Protein AF-A0A369LTB9-F1 (afdb_monomer)

Sequence (165 aa):
MDGITIMALVTAALALVALALIALMFWRGSWLFLVAGRAAEDEAEDAAEGRRLLARRMAVVLLIGCALVATLILFEGFKLAGNASLAWAATMANNVAFVALLVGMVWFFVVQRPDRSKDDAAKEESRMAARARSARLDHLPMATLVFTIAFIAVIALVGVLFAGL

Radius of gyration: 20.01 Å; Cα contacts (8 Å, |Δi|>4): 103; chains: 1; bounding box: 51×27×53 Å

Solvent-accessible surface area (backbone atoms only — not comparable to full-atom values)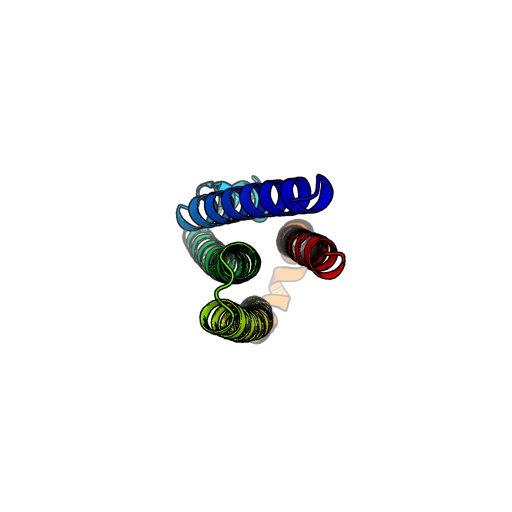: 8869 Å² total; per-residue (Å²): 136,53,75,66,59,53,49,42,52,51,52,44,51,52,49,36,53,52,38,50,51,52,21,51,37,25,59,70,48,77,48,47,52,78,44,62,42,79,85,57,82,85,57,61,73,70,59,54,53,57,49,50,53,50,30,43,53,50,19,52,46,34,50,37,49,31,50,28,51,49,24,52,54,48,21,52,52,24,52,77,68,69,36,65,70,58,20,51,51,23,51,53,51,26,53,52,30,49,54,51,39,54,52,42,50,53,50,54,56,59,76,63,56,75,71,66,79,66,52,66,80,49,50,82,87,29,64,73,60,45,55,58,46,46,71,65,50,56,53,38,60,47,43,49,49,52,49,50,52,53,52,51,51,52,54,51,50,50,49,52,52,58,73,75,106

Mean predicted aligned error: 11.09 Å

Nearest PDB structures (foldseek):
  7uwb-assembly1_c  TM=3.432E-01  e=3.890E+00  Citrus x limon

Structure (mmCIF, N/CA/C/O backbone):
data_AF-A0A369LTB9-F1
#
_entry.id   AF-A0A369LTB9-F1
#
loop_
_atom_site.group_PDB
_atom_site.id
_atom_site.type_symbol
_atom_site.label_atom_id
_atom_site.label_alt_id
_atom_site.label_comp_id
_atom_site.label_asym_id
_atom_site.label_entity_id
_atom_site.label_seq_id
_atom_site.pdbx_PDB_ins_code
_atom_site.Cartn_x
_atom_site.Cartn_y
_atom_site.Cartn_z
_atom_site.occupancy
_atom_site.B_iso_or_equiv
_atom_site.auth_seq_id
_atom_site.auth_comp_id
_atom_site.auth_asym_id
_atom_site.auth_atom_id
_atom_site.pdbx_PDB_model_num
ATOM 1 N N . MET A 1 1 ? 11.396 6.910 -23.108 1.00 65.12 1 MET A N 1
ATOM 2 C CA . MET A 1 1 ? 10.446 6.917 -21.981 1.00 65.12 1 MET A CA 1
ATOM 3 C C . MET A 1 1 ? 9.324 7.827 -22.379 1.00 65.12 1 MET A C 1
ATOM 5 O O . MET A 1 1 ? 9.564 9.005 -22.626 1.00 65.12 1 MET A O 1
ATOM 9 N N . ASP A 1 2 ? 8.139 7.260 -22.488 1.00 80.88 2 ASP A N 1
ATOM 10 C CA . ASP A 1 2 ? 7.011 7.940 -23.095 1.00 80.88 2 ASP A CA 1
ATOM 11 C C . ASP A 1 2 ? 6.280 8.703 -21.985 1.00 80.88 2 ASP A C 1
ATOM 13 O O . ASP A 1 2 ? 6.360 8.332 -20.808 1.00 80.88 2 ASP A O 1
ATOM 17 N N . GLY A 1 3 ? 5.588 9.796 -22.317 1.00 79.88 3 GLY A N 1
ATOM 18 C CA . GLY A 1 3 ? 4.957 10.659 -21.304 1.00 79.88 3 GLY A CA 1
ATOM 19 C C . GLY A 1 3 ? 4.006 9.906 -20.361 1.00 79.88 3 GLY A C 1
ATOM 20 O O . GLY A 1 3 ? 3.894 10.251 -19.188 1.00 79.88 3 GLY A O 1
ATOM 21 N N . ILE A 1 4 ? 3.393 8.824 -20.847 1.00 82.81 4 ILE A N 1
ATOM 22 C CA . ILE A 1 4 ? 2.494 7.948 -20.086 1.00 82.81 4 ILE A CA 1
ATOM 23 C C . ILE A 1 4 ? 3.257 7.187 -18.989 1.00 82.81 4 ILE A C 1
ATOM 25 O O . ILE A 1 4 ? 2.806 7.155 -17.846 1.00 82.81 4 ILE A O 1
ATOM 29 N N . THR A 1 5 ? 4.444 6.648 -19.289 1.00 80.94 5 THR A N 1
ATOM 30 C CA . THR A 1 5 ? 5.290 5.932 -18.317 1.00 80.94 5 THR A CA 1
ATOM 31 C C . THR A 1 5 ? 5.744 6.856 -17.190 1.00 80.94 5 THR A C 1
ATOM 33 O O . THR A 1 5 ? 5.728 6.476 -16.020 1.00 80.94 5 THR A O 1
ATOM 36 N N . ILE A 1 6 ? 6.116 8.095 -17.531 1.00 83.81 6 ILE A N 1
ATOM 37 C CA . ILE A 1 6 ? 6.519 9.109 -16.546 1.00 83.81 6 ILE A CA 1
ATOM 38 C C . ILE A 1 6 ? 5.340 9.446 -15.631 1.00 83.81 6 ILE A C 1
ATOM 40 O O . ILE A 1 6 ? 5.496 9.444 -14.412 1.00 83.81 6 ILE A O 1
ATOM 44 N N . MET A 1 7 ? 4.159 9.689 -16.204 1.00 84.44 7 MET A N 1
ATOM 45 C CA . MET A 1 7 ? 2.957 9.990 -15.426 1.00 84.44 7 MET A CA 1
ATOM 46 C C . MET A 1 7 ? 2.588 8.839 -14.489 1.00 84.44 7 MET A C 1
ATOM 48 O O . MET A 1 7 ? 2.354 9.084 -13.310 1.00 84.44 7 MET A O 1
ATOM 52 N N . ALA A 1 8 ? 2.616 7.590 -14.960 1.00 83.94 8 ALA A N 1
ATOM 53 C CA . ALA A 1 8 ? 2.335 6.425 -14.123 1.00 83.94 8 ALA A CA 1
ATOM 54 C C . ALA A 1 8 ? 3.330 6.280 -12.959 1.00 83.94 8 ALA A C 1
ATOM 56 O O . ALA A 1 8 ? 2.911 6.053 -11.823 1.00 83.94 8 ALA A O 1
ATOM 57 N N . LEU A 1 9 ? 4.632 6.470 -13.213 1.00 85.38 9 LEU A N 1
ATOM 58 C CA . LEU A 1 9 ? 5.667 6.437 -12.174 1.00 85.38 9 LEU A CA 1
ATOM 59 C C . LEU A 1 9 ? 5.481 7.555 -11.145 1.00 85.38 9 LEU A C 1
ATOM 61 O O . LEU A 1 9 ? 5.559 7.296 -9.945 1.00 85.38 9 LEU A O 1
ATOM 65 N N . VAL A 1 10 ? 5.194 8.781 -11.592 1.00 87.19 10 VAL A N 1
ATOM 66 C CA . VAL A 1 10 ? 4.928 9.919 -10.701 1.00 87.19 10 VAL A CA 1
ATOM 67 C C . VAL A 1 10 ? 3.672 9.665 -9.868 1.00 87.19 10 VAL A C 1
ATOM 69 O O . VAL A 1 10 ? 3.704 9.837 -8.651 1.00 87.19 10 VAL A O 1
ATOM 72 N N . THR A 1 11 ? 2.580 9.205 -10.483 1.00 86.75 11 THR A N 1
ATOM 73 C CA . THR A 1 11 ? 1.337 8.880 -9.773 1.00 86.75 11 THR A CA 1
ATOM 74 C C . THR A 1 11 ? 1.546 7.762 -8.753 1.00 86.75 11 THR A C 1
ATOM 76 O O . THR A 1 11 ? 1.096 7.899 -7.616 1.00 86.75 11 THR A O 1
ATOM 79 N N . ALA A 1 12 ? 2.267 6.693 -9.102 1.00 86.56 12 ALA A N 1
ATOM 80 C CA . ALA A 1 12 ? 2.574 5.614 -8.166 1.00 86.56 12 ALA A CA 1
ATOM 81 C C . ALA A 1 12 ? 3.498 6.068 -7.031 1.00 86.56 12 ALA A C 1
ATOM 83 O O . ALA A 1 12 ? 3.265 5.700 -5.881 1.00 86.56 12 ALA A O 1
ATOM 84 N N . ALA A 1 13 ? 4.500 6.905 -7.312 1.00 87.25 13 ALA A N 1
ATOM 85 C CA . ALA A 1 13 ? 5.369 7.469 -6.282 1.00 87.25 13 ALA A CA 1
ATOM 86 C C . ALA A 1 13 ? 4.585 8.364 -5.309 1.00 87.25 13 ALA A C 1
ATOM 88 O O . ALA A 1 13 ? 4.743 8.243 -4.094 1.00 87.25 13 ALA A O 1
ATOM 89 N N . LEU A 1 14 ? 3.690 9.215 -5.820 1.00 88.31 14 LEU A N 1
ATOM 90 C CA . LEU A 1 14 ? 2.806 10.034 -4.987 1.00 88.31 14 LEU A CA 1
ATOM 91 C C . LEU A 1 14 ? 1.852 9.171 -4.155 1.00 88.31 14 LEU A C 1
ATOM 93 O O . LEU A 1 14 ? 1.685 9.428 -2.962 1.00 88.31 14 LEU A O 1
ATOM 97 N N . ALA A 1 15 ? 1.271 8.125 -4.748 1.00 87.81 15 ALA A N 1
ATOM 98 C CA . ALA A 1 15 ? 0.420 7.178 -4.035 1.00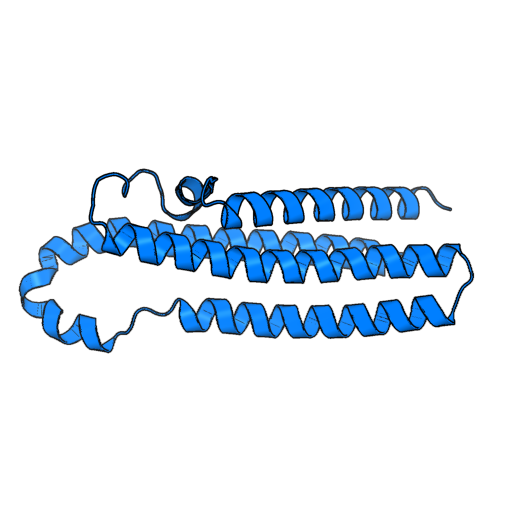 87.81 15 ALA A CA 1
ATOM 99 C C . ALA A 1 15 ? 1.194 6.452 -2.924 1.00 87.81 15 ALA A C 1
ATOM 101 O O . ALA A 1 15 ? 0.703 6.361 -1.802 1.00 87.81 15 ALA A O 1
ATOM 102 N N . LEU A 1 16 ? 2.423 6.004 -3.195 1.00 89.44 16 LEU A N 1
ATOM 103 C CA . LEU A 1 16 ? 3.296 5.370 -2.208 1.00 89.44 16 LEU A CA 1
ATOM 104 C C . LEU A 1 16 ? 3.569 6.302 -1.022 1.00 89.44 16 LEU A C 1
ATOM 106 O O . LEU A 1 16 ? 3.415 5.893 0.129 1.00 89.44 16 LEU A O 1
ATOM 110 N N . VAL A 1 17 ? 3.945 7.556 -1.293 1.00 88.31 17 VAL A N 1
ATOM 111 C CA . VAL A 1 17 ? 4.203 8.556 -0.247 1.00 88.31 17 VAL A CA 1
ATOM 112 C C . VAL A 1 17 ? 2.937 8.821 0.564 1.00 88.31 17 VAL A C 1
ATOM 114 O O . VAL A 1 17 ? 2.989 8.804 1.792 1.00 88.31 17 VAL A O 1
ATOM 117 N N . ALA A 1 18 ? 1.791 9.004 -0.095 1.00 85.50 18 ALA A N 1
ATOM 118 C CA . ALA A 1 18 ? 0.517 9.221 0.583 1.00 85.50 18 ALA A CA 1
ATOM 119 C C . ALA A 1 18 ? 0.149 8.038 1.493 1.00 85.50 18 ALA A C 1
ATOM 121 O O . ALA A 1 18 ? -0.152 8.242 2.669 1.00 85.50 18 ALA A O 1
ATOM 122 N N . LEU A 1 19 ? 0.235 6.802 0.993 1.00 85.81 19 LEU A N 1
ATOM 123 C CA . LEU A 1 19 ? -0.052 5.597 1.774 1.00 85.81 19 LEU A CA 1
ATOM 124 C C . LEU A 1 19 ? 0.912 5.442 2.958 1.00 85.81 19 LEU A C 1
ATOM 126 O O . LEU A 1 19 ? 0.469 5.126 4.062 1.00 85.81 19 LEU A O 1
ATOM 130 N N . ALA A 1 20 ? 2.204 5.720 2.767 1.00 84.19 20 ALA A N 1
ATOM 131 C CA . ALA A 1 20 ? 3.203 5.649 3.831 1.00 84.19 20 ALA A CA 1
ATOM 132 C C . ALA A 1 20 ? 2.952 6.696 4.927 1.00 84.19 20 ALA A C 1
ATOM 134 O O . ALA A 1 20 ? 3.028 6.377 6.117 1.00 84.19 20 ALA A O 1
ATOM 135 N N . LEU A 1 21 ? 2.602 7.928 4.545 1.00 84.69 21 LEU A N 1
ATOM 136 C CA . LEU A 1 21 ? 2.233 8.981 5.490 1.00 84.69 21 LEU A CA 1
ATOM 137 C C . LEU A 1 21 ? 0.970 8.602 6.266 1.00 84.69 21 LEU A C 1
ATOM 139 O O . LEU A 1 21 ? 0.967 8.678 7.493 1.00 84.69 21 LEU A O 1
ATOM 143 N N . ILE A 1 22 ? -0.066 8.122 5.577 1.00 82.75 22 ILE A N 1
ATOM 144 C CA . ILE A 1 22 ? -1.312 7.670 6.205 1.00 82.75 22 ILE A CA 1
ATOM 145 C C . ILE A 1 22 ? -1.032 6.516 7.181 1.00 82.75 22 ILE A C 1
ATOM 147 O O . ILE A 1 22 ? -1.485 6.562 8.326 1.00 82.75 22 ILE A O 1
ATOM 151 N N . ALA A 1 23 ? -0.227 5.524 6.787 1.00 82.12 23 ALA A N 1
ATOM 152 C CA . ALA A 1 23 ? 0.183 4.421 7.657 1.00 82.12 23 ALA A CA 1
ATOM 153 C C . ALA A 1 23 ? 0.884 4.922 8.927 1.00 82.12 23 ALA A C 1
ATOM 155 O O . ALA A 1 23 ? 0.581 4.463 10.028 1.00 82.12 23 ALA A O 1
ATOM 156 N N . LEU A 1 24 ? 1.789 5.893 8.788 1.00 79.50 24 LEU A N 1
ATOM 157 C CA . LEU A 1 24 ? 2.547 6.462 9.900 1.00 79.50 24 LEU A CA 1
ATOM 158 C C . LEU A 1 24 ? 1.658 7.295 10.834 1.00 79.50 24 LEU A C 1
ATOM 160 O O . LEU A 1 24 ? 1.813 7.224 12.055 1.00 79.50 24 LEU A O 1
ATOM 164 N N . MET A 1 25 ? 0.693 8.037 10.288 1.00 78.81 25 MET A N 1
ATOM 165 C CA . MET A 1 25 ? -0.292 8.783 11.079 1.00 78.81 25 MET A CA 1
ATOM 166 C C . MET A 1 25 ? -1.241 7.851 11.840 1.00 78.81 25 MET A C 1
ATOM 168 O O . MET A 1 25 ? -1.529 8.100 13.015 1.00 78.81 25 MET A O 1
ATOM 172 N N . PHE A 1 26 ? -1.665 6.742 11.225 1.00 75.00 26 PHE A N 1
ATOM 173 C CA . PHE A 1 26 ? -2.419 5.694 11.918 1.00 75.00 26 PHE A CA 1
ATOM 174 C C . PHE A 1 26 ? -1.581 5.003 12.993 1.00 75.00 26 PHE A C 1
ATOM 176 O O . PHE A 1 26 ? -2.058 4.824 14.112 1.00 75.00 26 PHE A O 1
ATOM 183 N N . TRP A 1 27 ? -0.317 4.688 12.710 1.00 73.62 27 TRP A N 1
ATOM 184 C CA . TRP A 1 27 ? 0.589 4.078 13.684 1.00 73.62 27 TRP A CA 1
ATOM 185 C C . TRP A 1 27 ? 0.830 4.976 14.903 1.00 73.62 27 TRP A C 1
ATOM 187 O O . TRP A 1 27 ? 0.860 4.497 16.035 1.00 73.62 27 TRP A O 1
ATOM 197 N N . ARG A 1 28 ? 0.964 6.291 14.686 1.00 71.56 28 ARG A N 1
ATOM 198 C CA . ARG A 1 28 ? 1.087 7.296 15.755 1.00 71.56 28 ARG A CA 1
ATOM 199 C C . ARG A 1 28 ? -0.232 7.591 16.474 1.00 71.56 28 ARG A C 1
ATOM 201 O O . ARG A 1 28 ? -0.227 8.317 17.462 1.00 71.56 28 ARG A O 1
ATOM 208 N N . GLY A 1 29 ? -1.355 7.064 15.986 1.00 62.38 29 GLY A N 1
ATOM 209 C CA . GLY A 1 29 ? -2.680 7.288 16.556 1.00 62.38 29 GLY A CA 1
ATOM 210 C C . GLY A 1 29 ? -3.238 8.700 16.346 1.00 62.38 29 GLY A C 1
ATOM 211 O O . GLY A 1 29 ? -4.305 8.999 16.874 1.00 62.38 29 GLY A O 1
ATOM 212 N N . SER A 1 30 ? -2.577 9.570 15.569 1.00 61.47 30 SER A N 1
ATOM 213 C CA . SER A 1 30 ? -2.994 10.975 15.428 1.00 61.47 30 SER A CA 1
ATOM 214 C C . SER A 1 30 ? -4.245 11.147 14.562 1.00 61.47 30 SER A C 1
ATOM 216 O O . SER A 1 30 ? -4.920 12.166 14.654 1.00 61.47 30 SER A O 1
ATOM 218 N N . TRP A 1 31 ? -4.562 10.163 13.715 1.00 61.12 31 TRP A N 1
ATOM 219 C CA . TRP A 1 31 ? -5.735 10.162 12.827 1.00 61.12 31 TRP A CA 1
ATOM 220 C C . TRP A 1 31 ? -6.845 9.210 13.282 1.00 61.12 31 TRP A C 1
ATOM 222 O O . TRP A 1 31 ? -7.817 8.988 12.563 1.00 61.12 31 TRP A O 1
ATOM 232 N N . LEU A 1 32 ? -6.758 8.701 14.515 1.00 55.34 32 LEU A N 1
ATOM 233 C CA . LEU A 1 32 ? -7.823 7.898 15.121 1.00 55.34 32 LEU A CA 1
ATOM 234 C C . LEU A 1 32 ? -9.173 8.626 15.140 1.00 55.34 32 LEU A C 1
ATOM 236 O O . LEU A 1 32 ? -10.202 7.986 14.960 1.00 55.34 32 LEU A O 1
ATOM 240 N N . PHE A 1 33 ? -9.163 9.956 15.269 1.00 54.19 33 PHE 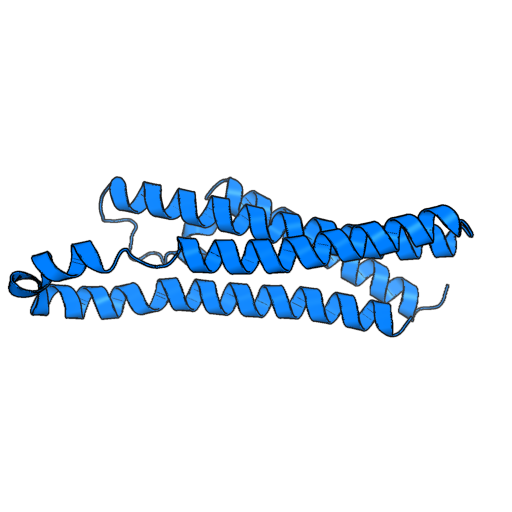A N 1
ATOM 241 C CA . PHE A 1 33 ? -10.353 10.808 15.198 1.00 54.19 33 PHE A CA 1
ATOM 242 C C . PHE A 1 33 ? -11.121 10.687 13.864 1.00 54.19 33 PHE A C 1
ATOM 244 O O . PHE A 1 33 ? -12.350 10.713 13.872 1.00 54.19 33 PHE A O 1
ATOM 251 N N . LEU A 1 34 ? -10.435 10.510 12.728 1.00 54.97 34 LEU A N 1
ATOM 252 C CA . LEU A 1 34 ? -11.081 10.428 11.408 1.00 54.97 34 LEU A CA 1
ATOM 253 C C . LEU A 1 34 ? -11.867 9.128 11.206 1.00 54.97 34 LEU A C 1
ATOM 255 O O . LEU A 1 34 ? -12.837 9.114 10.456 1.00 54.97 34 LEU A O 1
ATOM 259 N N . VAL A 1 35 ? -11.458 8.049 11.877 1.00 53.44 35 VAL A N 1
ATOM 260 C CA . VAL A 1 35 ? -12.107 6.731 11.774 1.00 53.44 35 VAL A CA 1
ATOM 261 C C . VAL A 1 35 ? -13.059 6.482 12.944 1.00 53.44 35 VAL A C 1
ATOM 263 O O . VAL A 1 35 ? -14.106 5.873 12.756 1.00 53.44 35 VAL A O 1
ATOM 266 N N . ALA A 1 36 ? -12.729 6.975 14.141 1.00 51.06 36 ALA A N 1
ATOM 267 C CA . ALA A 1 36 ? -13.526 6.781 15.351 1.00 51.06 36 ALA A CA 1
ATOM 268 C C . ALA A 1 36 ? -14.576 7.880 15.608 1.00 51.06 36 ALA A C 1
ATOM 270 O O . ALA A 1 36 ? -15.470 7.679 16.425 1.00 51.06 36 ALA A O 1
ATOM 271 N N . GLY A 1 37 ? -14.486 9.024 14.919 1.00 47.72 37 GLY A N 1
ATOM 272 C CA . GLY A 1 37 ? -15.341 10.191 15.143 1.00 47.72 37 GLY A CA 1
ATOM 273 C C . GLY A 1 37 ? -15.026 10.946 16.446 1.00 47.72 37 GLY A C 1
ATOM 274 O O . GLY A 1 37 ? -14.545 10.382 17.427 1.00 47.72 37 GLY A O 1
ATOM 275 N N . ARG A 1 38 ? -15.336 12.253 16.482 1.00 44.16 38 ARG A N 1
ATOM 276 C CA . ARG A 1 38 ? -15.166 13.134 17.669 1.00 44.16 38 ARG A CA 1
ATOM 277 C C . ARG A 1 38 ? -16.065 12.764 18.846 1.00 44.16 38 ARG A C 1
ATOM 279 O O . ARG A 1 38 ? -15.849 13.211 19.959 1.00 44.16 38 ARG A O 1
ATOM 286 N N . ALA A 1 39 ? -17.093 11.961 18.591 1.00 41.53 39 ALA A N 1
ATOM 287 C CA . ALA A 1 39 ? -18.126 11.619 19.558 1.00 41.53 39 ALA A CA 1
ATOM 288 C C . ALA A 1 39 ? -17.602 10.793 20.753 1.00 41.53 39 ALA A C 1
ATOM 290 O O . ALA A 1 39 ? -18.302 10.658 21.753 1.00 41.53 39 ALA A O 1
ATOM 291 N N . ALA A 1 40 ? -16.388 10.248 20.665 1.00 44.47 40 ALA A N 1
ATOM 292 C CA . ALA A 1 40 ? -15.842 9.290 21.621 1.00 44.47 40 ALA A CA 1
ATOM 293 C C . ALA A 1 40 ? -14.648 9.820 22.447 1.00 44.47 40 ALA A C 1
ATOM 295 O O . ALA A 1 40 ? -13.933 9.013 23.046 1.00 44.47 40 ALA A O 1
ATOM 296 N N . GLU A 1 41 ? -14.424 11.142 22.467 1.00 44.59 41 GLU A N 1
ATOM 297 C CA . GLU A 1 41 ? -13.467 11.808 23.375 1.00 44.59 41 GLU A CA 1
ATOM 298 C C . GLU A 1 41 ? -13.897 11.737 24.856 1.00 44.59 41 GLU A C 1
ATOM 300 O O . GLU A 1 41 ? -13.044 11.882 25.722 1.00 44.59 41 GLU A O 1
ATOM 305 N N . ASP A 1 42 ? -15.169 11.424 25.143 1.00 43.94 42 ASP A N 1
ATOM 306 C CA . ASP A 1 42 ? -15.746 11.476 26.500 1.00 43.94 42 ASP A CA 1
ATOM 307 C C . ASP A 1 42 ? -15.864 10.131 27.252 1.00 43.94 42 ASP A C 1
ATOM 309 O O . ASP A 1 42 ? -16.222 10.133 28.425 1.00 43.94 42 ASP A O 1
ATOM 313 N N . GLU A 1 43 ? -15.580 8.967 26.648 1.00 43.94 43 GLU A N 1
ATOM 314 C CA . GLU A 1 43 ? -15.853 7.673 27.310 1.00 43.94 43 GLU A CA 1
ATOM 315 C C . GLU A 1 43 ? -14.656 6.702 27.352 1.00 43.94 43 GLU A C 1
ATOM 317 O O . GLU A 1 43 ? -14.102 6.343 26.312 1.00 43.94 43 GLU A O 1
ATOM 322 N N . ALA A 1 44 ? -14.351 6.272 28.590 1.00 52.12 44 ALA A N 1
ATOM 323 C CA . ALA A 1 44 ? -13.630 5.086 29.089 1.00 52.12 44 ALA A CA 1
ATOM 324 C C . ALA A 1 44 ? -12.276 4.692 28.447 1.00 52.12 44 ALA A C 1
ATOM 326 O O . ALA A 1 44 ? -12.169 4.458 27.243 1.00 52.12 44 ALA A O 1
ATOM 327 N N . GLU A 1 45 ? -11.248 4.496 29.290 1.00 50.78 45 GLU A N 1
ATOM 328 C CA . GLU A 1 45 ? -9.904 4.009 28.907 1.00 50.78 45 GLU A CA 1
ATOM 329 C C . GLU A 1 45 ? -9.942 2.754 28.011 1.00 50.78 45 GLU A C 1
ATOM 331 O O . GLU A 1 45 ? -9.203 2.685 27.024 1.00 50.78 45 GLU A O 1
ATOM 336 N N . ASP A 1 46 ? -10.876 1.829 28.252 1.00 48.56 46 ASP A N 1
ATOM 337 C CA . ASP A 1 46 ? -11.040 0.600 27.459 1.00 48.56 46 ASP A CA 1
ATOM 338 C C . ASP A 1 46 ? -11.414 0.868 25.986 1.00 48.56 46 ASP A C 1
ATOM 340 O O . ASP A 1 46 ? -10.948 0.183 25.067 1.00 48.56 46 ASP A O 1
ATOM 344 N N . ALA A 1 47 ? -12.218 1.903 25.714 1.00 54.34 47 ALA A N 1
ATOM 345 C CA . ALA A 1 47 ? -12.576 2.285 24.347 1.00 54.34 47 ALA A CA 1
ATOM 346 C C . ALA A 1 47 ? -11.390 2.939 23.614 1.00 54.34 47 ALA A C 1
ATOM 348 O O . ALA A 1 47 ? -11.278 2.850 22.387 1.00 54.34 47 ALA A O 1
ATOM 349 N N . ALA A 1 48 ? -10.467 3.568 24.348 1.00 58.88 48 ALA A N 1
ATOM 350 C CA . ALA A 1 48 ? -9.251 4.149 23.787 1.00 58.88 48 ALA A CA 1
ATOM 351 C C . ALA A 1 48 ? -8.234 3.084 23.350 1.00 58.88 48 ALA A C 1
ATOM 353 O O . ALA A 1 48 ? -7.587 3.249 22.307 1.00 58.88 48 ALA A O 1
ATOM 354 N N . GLU A 1 49 ? -8.124 1.983 24.091 1.00 63.03 49 GLU A N 1
ATOM 355 C CA . GLU A 1 49 ? -7.204 0.891 23.769 1.00 63.03 49 GLU A CA 1
ATOM 356 C C . GLU A 1 49 ? -7.651 0.103 22.527 1.00 63.03 49 GLU A C 1
ATOM 358 O O . GLU A 1 49 ? -6.858 -0.095 21.597 1.00 63.03 49 GLU A O 1
ATOM 363 N N . GLY A 1 50 ? -8.946 -0.227 22.426 1.00 62.66 50 GLY A N 1
ATOM 364 C CA . GLY A 1 50 ? -9.517 -0.869 21.233 1.00 62.66 50 GLY A CA 1
ATOM 365 C C . GLY A 1 50 ? -9.316 -0.047 19.951 1.00 62.66 50 GLY A C 1
ATOM 366 O O . GLY A 1 50 ? -8.982 -0.596 18.895 1.00 62.66 50 GLY A O 1
ATOM 367 N N . ARG A 1 51 ? -9.415 1.286 20.049 1.00 64.94 51 ARG A N 1
ATOM 368 C CA . ARG A 1 51 ? -9.132 2.222 18.946 1.00 64.94 51 ARG A CA 1
ATOM 369 C C . ARG A 1 51 ? -7.674 2.156 18.493 1.00 64.94 51 ARG A C 1
ATOM 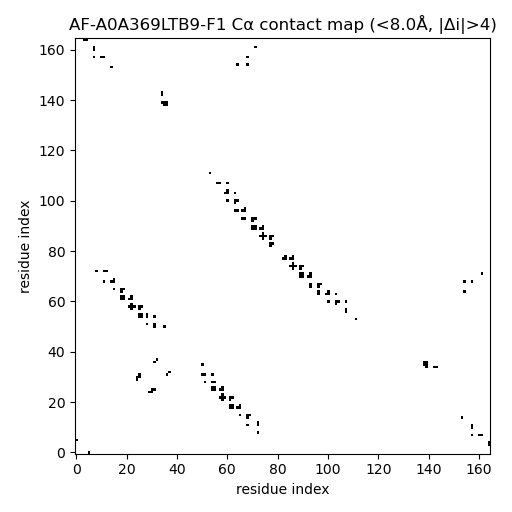371 O O . ARG A 1 51 ? -7.412 1.999 17.301 1.00 64.94 51 ARG A O 1
ATOM 378 N N . ARG A 1 52 ? -6.717 2.229 19.423 1.00 67.81 52 ARG A N 1
ATOM 379 C CA . ARG A 1 52 ? -5.279 2.129 19.101 1.00 67.81 52 ARG A CA 1
ATOM 380 C C . ARG A 1 52 ? -4.945 0.807 18.415 1.00 67.81 52 ARG A C 1
ATOM 382 O O . ARG A 1 52 ? -4.174 0.793 17.454 1.00 67.81 52 ARG A O 1
ATOM 389 N N . LEU A 1 53 ? -5.566 -0.284 18.858 1.00 70.81 53 LEU A N 1
ATOM 390 C CA . LEU A 1 53 ? -5.397 -1.599 18.250 1.00 70.81 53 LEU A CA 1
ATOM 391 C C . LEU A 1 53 ? -5.940 -1.637 16.811 1.00 70.81 53 LEU A C 1
ATOM 393 O O . LEU A 1 53 ? -5.268 -2.160 15.920 1.00 70.81 53 LEU A O 1
ATOM 397 N N . LEU A 1 54 ? -7.110 -1.036 16.562 1.00 73.56 54 LEU A N 1
ATOM 398 C CA . LEU A 1 54 ? -7.687 -0.908 15.220 1.00 73.56 54 LEU A CA 1
ATOM 399 C C . LEU A 1 54 ? -6.776 -0.105 14.281 1.00 73.56 54 LEU A C 1
ATOM 401 O O . LEU A 1 54 ? -6.471 -0.576 13.185 1.00 73.56 54 LEU A O 1
ATOM 405 N N . ALA A 1 55 ? -6.278 1.058 14.714 1.00 70.75 55 ALA A N 1
ATOM 406 C CA . ALA A 1 55 ? -5.366 1.859 13.894 1.00 70.75 55 ALA A CA 1
ATOM 407 C C . ALA A 1 55 ? -4.052 1.139 13.597 1.00 70.75 55 ALA A C 1
ATOM 409 O O . ALA A 1 55 ? -3.563 1.204 12.471 1.00 70.75 55 ALA A O 1
ATOM 410 N N . ARG A 1 56 ? -3.502 0.402 14.567 1.00 78.06 56 ARG A N 1
ATOM 411 C CA . ARG A 1 56 ? -2.286 -0.387 14.348 1.00 78.06 56 ARG A CA 1
ATOM 412 C C . ARG A 1 56 ? -2.510 -1.481 13.305 1.00 78.06 56 ARG A C 1
ATOM 414 O O . ARG A 1 56 ? -1.661 -1.680 12.442 1.00 78.06 56 ARG A O 1
ATOM 421 N N . ARG A 1 57 ? -3.667 -2.148 13.334 1.00 81.69 57 ARG A N 1
ATOM 422 C CA . ARG A 1 57 ? -4.050 -3.147 12.321 1.00 81.69 57 ARG A CA 1
ATOM 423 C C . ARG A 1 57 ? -4.244 -2.513 10.944 1.00 81.69 57 ARG A C 1
ATOM 425 O O . ARG A 1 57 ? -3.766 -3.065 9.958 1.00 81.69 57 ARG A O 1
ATOM 432 N N . MET A 1 58 ? -4.879 -1.345 10.878 1.00 79.75 58 MET A N 1
ATOM 433 C CA . MET A 1 58 ? -5.068 -0.627 9.617 1.00 79.75 58 MET A CA 1
ATOM 434 C C . MET A 1 58 ? -3.728 -0.170 9.028 1.00 79.75 58 MET A C 1
ATOM 436 O O . MET A 1 58 ? -3.493 -0.342 7.834 1.00 79.75 58 MET A O 1
ATOM 440 N N . ALA A 1 59 ? -2.808 0.311 9.870 1.00 83.38 59 ALA A N 1
ATOM 441 C CA . ALA A 1 59 ? -1.448 0.655 9.468 1.00 83.38 59 ALA A CA 1
ATOM 442 C C . ALA A 1 59 ? -0.694 -0.550 8.881 1.00 83.38 59 ALA A C 1
ATOM 444 O O . ALA A 1 59 ? 0.016 -0.391 7.894 1.00 83.38 59 ALA A O 1
ATOM 445 N N . VAL A 1 60 ? -0.879 -1.759 9.426 1.00 84.38 60 VAL A N 1
ATOM 446 C CA . VAL A 1 60 ? -0.287 -2.983 8.854 1.00 84.38 60 VAL A CA 1
ATOM 447 C C . VAL A 1 60 ? -0.808 -3.244 7.437 1.00 84.38 60 VAL A C 1
ATOM 449 O O . VAL A 1 60 ? -0.005 -3.476 6.538 1.00 84.38 60 VAL A O 1
ATOM 452 N N . VAL A 1 61 ? -2.122 -3.152 7.206 1.00 85.62 61 VAL A N 1
ATOM 453 C CA . VAL A 1 61 ? -2.705 -3.320 5.859 1.00 85.62 61 VAL A CA 1
ATOM 454 C C . VAL A 1 61 ? -2.169 -2.261 4.889 1.00 85.62 61 VAL A C 1
ATOM 456 O O . VAL A 1 61 ? -1.777 -2.590 3.770 1.00 85.62 61 VAL A O 1
ATOM 459 N N . LEU A 1 62 ? -2.094 -1.003 5.330 1.00 85.50 62 LEU A N 1
ATOM 460 C CA . LEU A 1 62 ? -1.526 0.097 4.547 1.00 85.50 62 LEU A CA 1
ATOM 461 C C . LEU A 1 62 ? -0.062 -0.156 4.172 1.00 85.50 62 LEU A C 1
ATOM 463 O O . LEU A 1 62 ? 0.310 0.068 3.024 1.00 85.50 62 LEU A O 1
ATOM 467 N N . LEU A 1 63 ? 0.759 -0.659 5.100 1.00 87.25 63 LEU A N 1
ATOM 468 C CA . LEU A 1 63 ? 2.161 -0.993 4.832 1.00 87.25 63 LEU A CA 1
ATOM 469 C C . LEU A 1 63 ? 2.303 -2.118 3.800 1.00 87.25 63 LEU A C 1
ATOM 471 O O . LEU A 1 63 ? 3.194 -2.050 2.954 1.00 87.25 63 LEU A O 1
ATOM 475 N N . ILE A 1 64 ? 1.414 -3.115 3.819 1.00 88.94 64 ILE A N 1
ATOM 476 C CA . ILE A 1 64 ? 1.377 -4.160 2.784 1.00 88.94 64 ILE A CA 1
ATOM 477 C C . ILE A 1 64 ? 1.000 -3.550 1.423 1.00 88.94 64 ILE A C 1
ATOM 479 O O . ILE A 1 64 ? 1.629 -3.860 0.413 1.00 88.94 64 ILE A O 1
ATOM 483 N N . GLY A 1 65 ? 0.037 -2.623 1.397 1.00 86.12 65 GLY A N 1
ATOM 484 C CA . GLY A 1 65 ? -0.299 -1.851 0.196 1.00 86.12 65 GLY A CA 1
ATOM 485 C C . GLY A 1 65 ? 0.870 -1.013 -0.331 1.00 86.12 65 GLY A C 1
ATOM 486 O O . GLY A 1 65 ? 1.124 -1.001 -1.534 1.00 86.12 65 GLY A O 1
ATOM 487 N N . CYS A 1 66 ? 1.632 -0.368 0.557 1.00 88.88 66 CYS A N 1
ATOM 488 C CA . CYS A 1 66 ? 2.859 0.337 0.187 1.00 88.88 66 CYS A CA 1
ATOM 489 C C . CYS A 1 66 ? 3.880 -0.609 -0.445 1.00 88.88 66 CYS A C 1
ATOM 491 O O . CYS A 1 66 ? 4.470 -0.265 -1.465 1.00 88.88 66 CYS A O 1
ATOM 493 N N . ALA A 1 67 ? 4.082 -1.794 0.137 1.00 89.00 67 ALA A N 1
ATOM 494 C CA . ALA A 1 67 ? 5.001 -2.784 -0.413 1.00 89.00 67 ALA A CA 1
ATOM 495 C C . ALA A 1 67 ? 4.594 -3.196 -1.837 1.00 89.00 67 ALA A C 1
ATOM 497 O O . ALA A 1 67 ? 5.452 -3.236 -2.714 1.00 89.00 67 ALA A O 1
ATOM 498 N N . LEU A 1 68 ? 3.295 -3.402 -2.084 1.00 89.12 68 LEU A N 1
ATOM 499 C CA . LEU A 1 68 ? 2.761 -3.717 -3.412 1.00 89.12 68 LEU A CA 1
ATOM 500 C C . LEU A 1 68 ? 3.042 -2.602 -4.438 1.00 89.12 68 LEU A C 1
ATOM 502 O O . LEU A 1 68 ? 3.545 -2.860 -5.531 1.00 89.12 68 LEU A O 1
ATOM 506 N N . VAL A 1 69 ? 2.764 -1.343 -4.087 1.00 88.06 69 VAL A N 1
ATOM 507 C CA . VAL A 1 69 ? 3.038 -0.203 -4.982 1.00 88.06 69 VAL A CA 1
ATOM 508 C C . VAL A 1 69 ? 4.545 -0.039 -5.216 1.00 88.06 69 VAL A C 1
ATOM 510 O O . VAL A 1 69 ? 4.976 0.202 -6.343 1.00 88.06 69 VAL A O 1
ATOM 513 N N . ALA A 1 70 ? 5.365 -0.221 -4.178 1.00 90.50 70 ALA A N 1
ATOM 514 C CA . ALA A 1 70 ? 6.817 -0.147 -4.292 1.00 90.50 70 ALA A CA 1
ATOM 515 C C . ALA A 1 70 ? 7.377 -1.225 -5.233 1.00 90.50 70 ALA A C 1
ATOM 517 O O . ALA A 1 70 ? 8.268 -0.931 -6.032 1.00 90.50 70 ALA A O 1
ATOM 518 N N . THR A 1 71 ? 6.841 -2.451 -5.194 1.00 88.62 71 THR A N 1
ATOM 519 C CA . THR A 1 71 ? 7.267 -3.522 -6.107 1.00 88.62 71 THR A CA 1
ATOM 520 C C . THR A 1 71 ? 6.928 -3.228 -7.568 1.00 88.62 71 THR A C 1
ATOM 522 O O . THR A 1 71 ? 7.729 -3.569 -8.437 1.00 88.62 71 THR A O 1
ATOM 525 N N . LEU A 1 72 ? 5.818 -2.535 -7.856 1.00 86.38 72 LEU A N 1
ATOM 526 C CA . LEU A 1 72 ? 5.488 -2.083 -9.218 1.00 86.38 72 LEU A CA 1
ATOM 527 C C . LEU A 1 72 ? 6.466 -1.017 -9.728 1.00 86.38 72 LEU A C 1
ATOM 529 O O . LEU A 1 72 ? 6.943 -1.103 -10.859 1.00 86.38 72 LEU A O 1
ATOM 533 N N . ILE A 1 73 ? 6.820 -0.047 -8.880 1.00 88.81 73 ILE A N 1
ATOM 534 C CA . ILE A 1 73 ? 7.812 0.982 -9.225 1.00 88.81 73 ILE A CA 1
ATOM 535 C C . ILE A 1 73 ? 9.179 0.339 -9.496 1.00 88.81 73 ILE A C 1
ATOM 537 O O . ILE A 1 73 ? 9.841 0.689 -10.473 1.00 88.81 73 ILE A O 1
ATOM 541 N N . LEU A 1 74 ? 9.593 -0.625 -8.665 1.00 89.25 74 LEU A N 1
ATOM 542 C CA . LEU A 1 74 ? 10.840 -1.369 -8.861 1.00 89.25 74 LEU A CA 1
ATOM 543 C C . LEU A 1 74 ? 10.827 -2.183 -10.156 1.00 89.25 74 LEU A C 1
ATOM 545 O O . LEU A 1 74 ? 11.826 -2.187 -10.868 1.00 89.25 74 LEU A O 1
ATOM 549 N N . PHE A 1 75 ? 9.712 -2.839 -10.481 1.00 87.06 75 PHE A N 1
ATOM 550 C CA . PHE A 1 75 ? 9.563 -3.587 -11.728 1.00 87.06 75 PHE A CA 1
ATOM 551 C C . PHE A 1 75 ? 9.811 -2.707 -12.957 1.00 87.06 75 PHE A C 1
ATOM 553 O O . PHE A 1 75 ? 10.655 -3.053 -13.786 1.00 87.06 75 PHE A O 1
ATOM 560 N N . GLU A 1 76 ? 9.151 -1.549 -13.046 1.00 84.25 76 GLU A N 1
ATOM 561 C CA . GLU A 1 76 ? 9.390 -0.621 -14.157 1.00 84.25 76 GLU A CA 1
ATOM 562 C C . GLU A 1 76 ? 10.798 -0.024 -14.118 1.00 84.25 76 GLU A C 1
ATOM 564 O O . GLU A 1 76 ? 11.455 0.074 -15.153 1.00 84.25 76 GLU A O 1
ATOM 569 N N . GLY A 1 77 ? 11.327 0.284 -12.931 1.00 84.62 77 GLY A N 1
ATOM 570 C CA . GLY A 1 77 ? 12.715 0.723 -12.778 1.00 84.62 77 GLY A CA 1
ATOM 571 C C . GLY A 1 77 ? 13.725 -0.290 -13.333 1.00 84.62 77 GLY A C 1
ATOM 572 O O . GLY A 1 77 ? 14.647 0.083 -14.059 1.00 84.62 77 GLY A O 1
ATOM 573 N N . PHE A 1 78 ? 13.535 -1.582 -13.055 1.00 87.31 78 PHE A N 1
ATOM 574 C CA . PHE A 1 78 ? 14.406 -2.645 -13.562 1.00 87.31 78 PHE A CA 1
ATOM 575 C C . PHE A 1 78 ? 14.206 -2.929 -15.052 1.00 87.31 78 PHE A C 1
ATOM 577 O O . PHE A 1 78 ? 15.193 -3.202 -15.742 1.00 87.31 78 PHE A O 1
ATOM 584 N N . LYS A 1 79 ? 12.974 -2.812 -15.569 1.00 84.81 79 LYS A N 1
ATOM 585 C CA . LYS A 1 79 ? 12.705 -2.859 -17.016 1.00 84.81 79 LYS A CA 1
ATOM 586 C C . LYS A 1 79 ? 13.442 -1.742 -17.748 1.00 84.81 79 LYS A C 1
ATOM 588 O O . LYS A 1 79 ? 14.133 -2.017 -18.726 1.00 84.81 79 LYS A O 1
ATOM 593 N N . LEU A 1 80 ? 13.358 -0.511 -17.245 1.00 84.88 80 LEU A N 1
ATOM 594 C CA . LEU A 1 80 ? 14.049 0.651 -17.813 1.00 84.88 80 LEU A CA 1
ATOM 595 C C . LEU A 1 80 ? 15.576 0.514 -17.750 1.00 84.88 80 LEU A C 1
ATOM 597 O O . LEU A 1 80 ? 16.268 0.950 -18.666 1.00 84.88 80 LEU A O 1
ATOM 601 N N . ALA A 1 81 ? 16.102 -0.130 -16.707 1.00 87.44 81 ALA A N 1
ATOM 602 C CA . ALA A 1 81 ? 17.527 -0.435 -16.578 1.00 87.44 81 ALA A CA 1
ATOM 603 C C . ALA A 1 81 ? 17.999 -1.615 -17.457 1.00 87.44 81 ALA A C 1
ATOM 605 O O . ALA A 1 81 ? 19.183 -1.947 -17.441 1.00 87.44 81 ALA A O 1
ATOM 606 N N . GLY A 1 82 ? 17.097 -2.281 -18.189 1.00 85.31 82 GLY A N 1
ATOM 607 C CA . GLY A 1 82 ? 17.419 -3.438 -19.029 1.00 85.31 82 GLY A CA 1
ATOM 608 C C . GLY A 1 82 ? 17.779 -4.707 -18.246 1.00 85.31 82 GLY A C 1
ATOM 609 O O . GLY A 1 82 ? 18.352 -5.636 -18.814 1.00 85.31 82 GLY A O 1
ATOM 610 N N . ASN A 1 83 ? 17.462 -4.774 -16.948 1.00 90.31 83 ASN A N 1
ATOM 611 C CA . ASN A 1 83 ? 17.810 -5.910 -16.096 1.00 90.31 83 ASN A CA 1
ATOM 612 C C . ASN A 1 83 ? 16.623 -6.873 -15.936 1.00 90.31 83 ASN A C 1
ATOM 614 O O . ASN A 1 83 ? 15.830 -6.774 -14.996 1.00 90.31 83 ASN A O 1
ATOM 618 N N . ALA A 1 84 ? 16.522 -7.833 -16.858 1.00 85.81 84 ALA A N 1
ATOM 619 C CA . ALA A 1 84 ? 15.417 -8.791 -16.915 1.00 85.81 84 ALA A CA 1
ATOM 620 C C . ALA A 1 84 ? 15.291 -9.668 -15.653 1.00 85.81 84 ALA A C 1
ATOM 622 O O . ALA A 1 84 ? 14.177 -9.962 -15.219 1.00 85.81 84 ALA A O 1
ATOM 623 N N . SER A 1 85 ? 16.411 -10.053 -15.030 1.00 88.69 85 SER A N 1
ATOM 624 C CA . SER A 1 85 ? 16.408 -10.896 -13.824 1.00 88.69 85 SER A CA 1
ATOM 625 C C . SER A 1 85 ? 15.795 -10.173 -12.625 1.00 88.69 85 SER A C 1
ATOM 627 O O . SER A 1 85 ? 14.985 -10.746 -11.895 1.00 88.69 85 SER A O 1
ATOM 629 N N . LEU A 1 86 ? 16.150 -8.897 -12.435 1.00 87.31 86 LEU A N 1
ATOM 630 C CA . LEU A 1 86 ? 15.579 -8.077 -11.367 1.00 87.31 86 LEU A CA 1
ATOM 631 C C . LEU A 1 86 ? 14.124 -7.694 -11.652 1.00 87.31 86 LEU A C 1
ATOM 633 O O . LEU A 1 86 ? 13.320 -7.668 -10.722 1.00 87.31 86 LEU A O 1
ATOM 637 N N . ALA A 1 87 ? 13.759 -7.470 -12.918 1.00 86.88 87 ALA A N 1
ATOM 638 C CA . ALA A 1 87 ? 12.366 -7.255 -13.300 1.00 86.88 87 ALA A CA 1
ATOM 639 C C . ALA A 1 87 ? 11.500 -8.478 -12.948 1.00 86.88 87 ALA A C 1
ATOM 641 O O . ALA A 1 87 ? 10.481 -8.334 -12.278 1.00 86.88 87 ALA A O 1
ATOM 642 N N . TRP A 1 88 ? 11.942 -9.693 -13.289 1.00 87.19 88 TRP A N 1
ATOM 643 C CA . TRP A 1 88 ? 11.232 -10.921 -12.918 1.00 87.19 88 TRP A CA 1
ATOM 644 C C . TRP A 1 88 ? 11.107 -11.092 -11.397 1.00 87.19 88 TRP A C 1
ATOM 646 O O . TRP A 1 88 ? 10.030 -11.411 -10.888 1.00 87.19 88 TRP A O 1
ATOM 656 N N . ALA A 1 89 ? 12.187 -10.824 -10.657 1.00 89.50 89 ALA A N 1
ATOM 657 C CA . ALA A 1 89 ? 12.167 -10.874 -9.198 1.00 89.50 89 ALA A CA 1
ATOM 658 C C . ALA A 1 89 ? 11.170 -9.861 -8.604 1.00 89.50 89 ALA A C 1
ATOM 660 O O . ALA A 1 89 ? 10.422 -10.204 -7.687 1.00 89.50 89 ALA A O 1
ATOM 661 N N . ALA A 1 90 ? 11.104 -8.644 -9.154 1.00 87.81 90 ALA A N 1
ATOM 662 C CA . ALA A 1 90 ? 10.132 -7.632 -8.749 1.00 87.81 90 ALA A CA 1
ATOM 663 C C . ALA A 1 90 ? 8.687 -8.061 -9.052 1.00 87.81 90 ALA A C 1
ATOM 665 O O . ALA A 1 90 ? 7.810 -7.859 -8.213 1.00 87.81 90 ALA A O 1
ATOM 666 N N . THR A 1 91 ? 8.433 -8.727 -10.184 1.00 87.94 91 THR A N 1
ATOM 667 C CA . THR A 1 91 ? 7.115 -9.309 -10.487 1.00 87.94 91 THR A CA 1
ATOM 668 C C . THR A 1 91 ? 6.718 -10.380 -9.469 1.00 87.94 91 THR A C 1
ATOM 670 O O . THR A 1 91 ? 5.586 -10.386 -8.984 1.00 87.94 91 THR A O 1
ATOM 673 N N . MET A 1 92 ? 7.641 -11.272 -9.098 1.00 90.56 92 MET A N 1
ATOM 674 C CA . MET A 1 92 ? 7.372 -12.295 -8.080 1.00 90.56 92 MET A CA 1
ATOM 675 C C . MET A 1 92 ? 7.103 -11.672 -6.709 1.00 90.56 92 MET A C 1
ATOM 677 O O . MET A 1 92 ? 6.128 -12.038 -6.050 1.00 90.56 92 MET A O 1
ATOM 681 N N . ALA A 1 93 ? 7.906 -10.684 -6.310 1.00 90.31 93 ALA A N 1
ATOM 682 C CA . ALA A 1 93 ? 7.691 -9.932 -5.077 1.00 90.31 93 ALA A CA 1
ATOM 683 C C . ALA A 1 93 ? 6.326 -9.222 -5.070 1.00 90.31 93 ALA A C 1
ATOM 685 O O . ALA A 1 93 ? 5.628 -9.253 -4.058 1.00 90.31 93 ALA A O 1
ATOM 686 N N . ASN A 1 94 ? 5.908 -8.660 -6.208 1.00 91.62 94 ASN A N 1
ATOM 687 C CA . ASN A 1 94 ? 4.599 -8.034 -6.365 1.00 91.62 94 ASN A CA 1
ATOM 688 C C . ASN A 1 94 ? 3.451 -9.034 -6.166 1.00 91.62 94 ASN A C 1
ATOM 690 O O . ASN A 1 94 ? 2.495 -8.746 -5.449 1.00 91.62 94 ASN A O 1
ATOM 694 N N . ASN A 1 95 ? 3.557 -10.237 -6.735 1.00 90.94 95 ASN A N 1
ATOM 695 C CA . ASN A 1 95 ? 2.547 -11.282 -6.546 1.00 90.94 95 ASN A CA 1
ATOM 696 C C . ASN A 1 95 ? 2.450 -11.724 -5.079 1.00 90.94 95 ASN A C 1
ATOM 698 O O . ASN A 1 95 ? 1.349 -11.892 -4.553 1.00 90.94 95 ASN A O 1
ATOM 702 N N . VAL A 1 96 ? 3.588 -11.865 -4.394 1.00 92.25 96 VAL A N 1
ATOM 703 C CA . VAL A 1 96 ? 3.619 -12.175 -2.955 1.00 92.25 96 VAL A CA 1
ATOM 704 C C . VAL A 1 96 ? 2.977 -11.050 -2.142 1.00 92.25 96 VAL A C 1
ATOM 706 O O . VAL A 1 96 ? 2.150 -11.328 -1.273 1.00 92.25 96 VAL A O 1
ATOM 709 N N . ALA A 1 97 ? 3.295 -9.788 -2.444 1.00 89.06 97 ALA A N 1
ATOM 710 C CA . ALA A 1 97 ? 2.686 -8.630 -1.793 1.00 89.06 97 ALA A CA 1
ATOM 711 C C . ALA A 1 97 ? 1.168 -8.573 -2.031 1.00 89.06 97 ALA A C 1
ATOM 713 O O . ALA A 1 97 ? 0.415 -8.243 -1.115 1.00 89.06 97 ALA A O 1
ATOM 714 N N . PHE A 1 98 ? 0.700 -8.962 -3.219 1.00 87.81 98 PHE A N 1
ATOM 715 C CA . PHE A 1 98 ? -0.724 -9.020 -3.542 1.00 87.81 98 PHE A CA 1
ATOM 716 C C . PHE A 1 98 ? -1.449 -10.092 -2.721 1.00 87.81 98 PHE A C 1
ATOM 718 O O . PHE A 1 98 ? -2.477 -9.815 -2.104 1.00 87.81 98 PHE A O 1
ATOM 725 N N . VAL A 1 99 ? -0.889 -11.302 -2.636 1.00 91.31 99 VAL A N 1
ATOM 726 C CA . VAL A 1 99 ? -1.447 -12.366 -1.784 1.00 91.31 99 VAL A CA 1
ATOM 727 C C . VAL A 1 99 ? -1.437 -11.944 -0.313 1.00 91.31 99 VAL A C 1
ATOM 729 O O . VAL A 1 99 ? -2.440 -12.115 0.383 1.00 91.31 99 VAL A O 1
ATOM 732 N N . ALA A 1 100 ? -0.346 -11.335 0.158 1.00 91.00 100 ALA A N 1
ATOM 733 C CA . ALA A 1 100 ? -0.254 -10.805 1.515 1.00 91.00 100 ALA A CA 1
ATOM 734 C C . ALA A 1 100 ? -1.319 -9.730 1.784 1.00 91.00 100 ALA A C 1
ATOM 736 O O . ALA A 1 100 ? -1.883 -9.695 2.877 1.00 91.00 100 ALA A O 1
ATOM 737 N N . LEU A 1 101 ? -1.640 -8.893 0.793 1.00 88.56 101 LEU A N 1
ATOM 738 C CA . LEU A 1 101 ? -2.694 -7.888 0.900 1.00 88.56 101 LEU A CA 1
ATOM 739 C C . LEU A 1 101 ? -4.071 -8.536 1.066 1.00 88.56 101 LEU A C 1
ATOM 741 O O . LEU A 1 101 ? -4.829 -8.132 1.948 1.00 88.56 101 LEU A O 1
ATOM 745 N N . LEU A 1 102 ? -4.380 -9.564 0.270 1.00 88.50 102 LEU A N 1
ATOM 746 C CA . LEU A 1 102 ? -5.642 -10.302 0.377 1.00 88.50 102 LEU A CA 1
ATOM 747 C C . LEU A 1 102 ? -5.787 -10.963 1.752 1.00 88.50 102 LEU A C 1
ATOM 749 O O . LEU A 1 102 ? -6.810 -10.793 2.417 1.00 88.50 102 LEU A O 1
ATOM 753 N N . VAL A 1 103 ? -4.747 -11.663 2.213 1.00 90.69 103 VAL A N 1
ATOM 754 C CA . VAL A 1 103 ? -4.736 -12.295 3.541 1.00 90.69 103 VAL A CA 1
ATOM 755 C C . VAL A 1 103 ? -4.845 -11.242 4.645 1.00 90.69 103 VAL A C 1
ATOM 757 O O . VAL A 1 103 ? -5.633 -11.409 5.574 1.00 90.69 103 VAL A O 1
ATOM 760 N N . GLY A 1 104 ? -4.109 -10.135 4.527 1.00 86.62 104 GLY A N 1
ATOM 761 C CA . GLY A 1 104 ? -4.145 -9.019 5.469 1.00 86.62 104 GLY A CA 1
ATOM 762 C C . GLY A 1 104 ? -5.526 -8.370 5.563 1.00 86.62 104 GLY A C 1
ATOM 763 O O . GLY A 1 104 ? -5.976 -8.059 6.665 1.00 86.62 104 GLY A O 1
ATOM 764 N N . MET A 1 105 ? -6.233 -8.234 4.440 1.00 84.25 105 MET A N 1
ATOM 765 C CA . MET A 1 105 ? -7.610 -7.738 4.411 1.00 84.25 105 MET A CA 1
ATOM 766 C C . MET A 1 105 ? -8.578 -8.709 5.083 1.00 84.25 105 MET A C 1
ATOM 768 O O . MET A 1 105 ? -9.356 -8.290 5.940 1.00 84.25 105 MET A O 1
ATOM 772 N N . VAL A 1 106 ? -8.505 -10.005 4.765 1.00 85.50 106 VAL A N 1
ATOM 773 C CA . VAL A 1 106 ? -9.340 -11.026 5.422 1.00 85.50 106 VAL A CA 1
ATOM 774 C C . VAL A 1 106 ? -9.099 -11.023 6.931 1.00 85.50 106 VAL A C 1
ATOM 776 O O . VAL A 1 106 ? -10.054 -10.942 7.704 1.00 85.50 106 VAL A O 1
ATOM 779 N N . TRP A 1 107 ? -7.834 -11.029 7.357 1.00 89.25 107 TRP A N 1
ATOM 780 C CA . TRP A 1 107 ? -7.448 -10.917 8.763 1.00 89.25 107 TRP A CA 1
ATOM 781 C C . TRP A 1 107 ? -8.027 -9.655 9.414 1.00 89.25 107 TRP A C 1
ATOM 783 O O . TRP A 1 107 ? -8.659 -9.731 10.467 1.00 89.25 107 TRP A O 1
ATOM 793 N N . PHE A 1 108 ? -7.873 -8.498 8.769 1.00 82.88 108 PHE A N 1
ATOM 794 C CA . PHE A 1 108 ? -8.379 -7.222 9.269 1.00 82.88 108 PHE A CA 1
ATOM 795 C C . PHE A 1 108 ? -9.891 -7.254 9.521 1.00 82.88 108 PHE A C 1
ATOM 797 O O . PHE A 1 108 ? -10.336 -6.774 10.566 1.00 82.88 108 PHE A O 1
ATOM 804 N N . PHE A 1 109 ? -10.672 -7.851 8.616 1.00 77.31 109 PHE A N 1
ATOM 805 C CA . PHE A 1 109 ? -12.125 -7.980 8.768 1.00 77.31 109 PHE A CA 1
ATOM 806 C C . PHE A 1 109 ? -12.541 -9.030 9.802 1.00 77.31 109 PHE A C 1
ATOM 808 O O . PHE A 1 109 ? -13.496 -8.803 10.545 1.00 77.31 109 PHE A O 1
ATOM 815 N N . VAL A 1 110 ? -11.844 -10.168 9.878 1.00 78.75 110 VAL A N 1
ATOM 816 C CA . VAL A 1 110 ? -12.137 -11.221 10.866 1.00 78.75 110 VAL A CA 1
ATOM 817 C C . VAL A 1 110 ? -11.953 -10.688 12.283 1.00 78.75 110 VAL A C 1
ATOM 819 O O . VAL A 1 110 ? -12.843 -10.838 13.116 1.00 78.75 110 VAL A O 1
ATOM 822 N N . VAL A 1 111 ? -10.839 -10.004 12.543 1.00 75.38 111 VAL A N 1
ATOM 823 C CA . VAL A 1 111 ? -10.490 -9.521 13.888 1.00 75.38 111 VAL A CA 1
ATOM 824 C C . VAL A 1 111 ? -11.299 -8.271 14.291 1.00 75.38 111 VAL A C 1
ATOM 826 O O . VAL A 1 111 ? -11.311 -7.871 15.453 1.00 75.38 111 VAL A O 1
ATOM 829 N N . GLN A 1 112 ? -12.004 -7.645 13.347 1.00 67.50 112 GLN A N 1
ATOM 830 C CA . GLN A 1 112 ? -12.959 -6.571 13.634 1.00 67.50 112 GLN A CA 1
ATOM 831 C C . GLN A 1 112 ? -14.356 -7.056 14.015 1.00 67.50 112 GLN A C 1
ATOM 833 O O . GLN A 1 112 ? -15.168 -6.229 14.431 1.00 67.50 112 GLN A O 1
ATOM 838 N N . ARG A 1 113 ? -14.671 -8.353 13.885 1.00 60.66 113 ARG A N 1
ATOM 839 C CA . ARG A 1 113 ? -15.988 -8.851 14.295 1.00 60.66 113 ARG A CA 1
ATOM 840 C C . ARG A 1 113 ? -16.137 -8.719 15.817 1.00 60.66 113 ARG A C 1
ATOM 842 O O . ARG A 1 113 ? -15.330 -9.303 16.536 1.00 60.66 113 ARG A O 1
ATOM 849 N N . PRO A 1 114 ? -17.155 -7.994 16.317 1.00 53.16 114 PRO A N 1
ATOM 850 C CA . PRO A 1 114 ? -17.467 -7.990 17.740 1.00 53.16 114 PRO A CA 1
ATOM 851 C C . PRO A 1 114 ? -17.834 -9.412 18.183 1.00 53.16 114 PRO A C 1
ATOM 853 O O . PRO A 1 114 ? -18.609 -10.086 17.495 1.00 53.16 114 PRO A O 1
ATOM 856 N N . ASP A 1 115 ? -17.288 -9.871 19.312 1.00 47.47 115 ASP A N 1
ATOM 857 C CA . ASP A 1 115 ? -17.644 -11.158 19.917 1.00 47.47 115 ASP A CA 1
ATOM 858 C C . ASP A 1 115 ? -19.131 -11.159 20.295 1.00 47.47 115 ASP A C 1
ATOM 860 O O . ASP A 1 115 ? -19.539 -10.670 21.349 1.00 47.47 115 ASP A O 1
ATOM 864 N N . ARG A 1 116 ? -19.953 -11.740 19.417 1.00 44.03 116 ARG A N 1
ATOM 865 C CA . ARG A 1 116 ? -21.412 -11.858 19.573 1.00 44.03 116 ARG A CA 1
ATOM 866 C C . ARG A 1 116 ? -21.841 -12.515 20.891 1.00 44.03 116 ARG A C 1
ATOM 868 O O . ARG A 1 116 ? -22.951 -12.269 21.340 1.00 44.03 116 ARG A O 1
ATOM 875 N N . SER A 1 117 ? -20.977 -13.321 21.515 1.00 43.22 117 SER A N 1
ATOM 876 C CA . SER A 1 117 ? -21.293 -14.082 22.730 1.00 43.22 117 SER A CA 1
ATOM 877 C C . SER A 1 117 ? -21.400 -13.230 23.999 1.00 43.22 117 SER A C 1
ATOM 879 O O . SER A 1 117 ? -22.091 -13.632 24.932 1.00 43.22 117 SER A O 1
ATOM 881 N N . LYS A 1 118 ? -20.768 -12.048 24.050 1.00 43.72 118 LYS A N 1
ATOM 882 C CA . LYS A 1 118 ? -20.889 -11.121 25.194 1.00 43.72 118 LYS A CA 1
ATOM 883 C C . LYS A 1 118 ? -22.108 -10.199 25.094 1.00 43.72 118 LYS A C 1
ATOM 885 O O . LYS A 1 118 ? -22.588 -9.716 26.114 1.00 43.72 118 LYS A O 1
ATOM 890 N N . ASP A 1 119 ? -22.638 -10.007 23.886 1.00 47.72 119 ASP A N 1
ATOM 891 C CA . ASP A 1 119 ? -23.830 -9.192 23.633 1.00 47.72 119 ASP A CA 1
ATOM 892 C C . ASP A 1 119 ? -25.127 -9.884 24.075 1.00 47.72 119 ASP A C 1
ATOM 894 O O . ASP A 1 119 ? -26.101 -9.206 24.389 1.00 47.72 119 ASP A O 1
ATOM 898 N N . ASP A 1 120 ? -25.171 -11.218 24.124 1.00 47.34 120 ASP A N 1
ATOM 899 C CA . ASP A 1 120 ? -26.402 -11.948 24.455 1.00 47.34 120 ASP A CA 1
ATOM 900 C C . ASP A 1 120 ? -26.800 -11.831 25.936 1.00 47.34 120 ASP A C 1
ATOM 902 O O . ASP A 1 120 ? -27.987 -11.743 26.235 1.00 47.34 120 ASP A O 1
ATOM 906 N N . ALA A 1 121 ? -25.833 -11.718 26.854 1.00 47.69 121 ALA A N 1
ATOM 907 C CA . ALA A 1 121 ? -26.096 -11.547 28.288 1.00 47.69 121 ALA A CA 1
ATOM 908 C C . ALA A 1 121 ? -26.452 -10.098 28.683 1.00 47.69 121 ALA A C 1
ATOM 910 O O . ALA A 1 121 ? -27.091 -9.875 29.706 1.00 47.69 121 ALA A O 1
ATOM 911 N N . ALA A 1 122 ? -26.073 -9.108 27.867 1.00 46.31 122 ALA A N 1
ATOM 912 C CA . ALA A 1 122 ? -26.337 -7.688 28.120 1.00 46.31 122 ALA A CA 1
ATOM 913 C C . ALA A 1 122 ? -27.659 -7.184 27.497 1.00 46.31 122 ALA A C 1
ATOM 915 O O . ALA A 1 122 ? -28.086 -6.064 27.773 1.00 46.31 122 A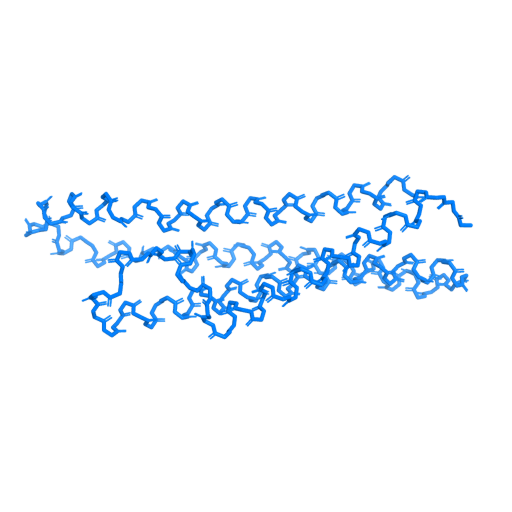LA A O 1
ATOM 916 N N . LYS A 1 123 ? -28.315 -7.979 26.637 1.00 48.59 123 LYS A N 1
ATOM 917 C CA . LYS A 1 123 ? -29.460 -7.573 25.793 1.00 48.59 123 LYS A CA 1
ATOM 918 C C . LYS A 1 123 ? -30.763 -7.246 26.532 1.00 48.59 123 LYS A C 1
ATOM 920 O O . LYS A 1 123 ? -31.593 -6.542 25.952 1.00 48.59 123 LYS A O 1
ATOM 925 N N . GLU A 1 124 ? -30.953 -7.715 27.763 1.00 52.09 124 GLU A N 1
ATOM 926 C CA . GLU A 1 124 ? -32.198 -7.503 28.524 1.00 52.09 124 GLU A CA 1
ATOM 927 C C . GLU A 1 124 ? -32.289 -6.071 29.095 1.00 52.09 124 GLU A C 1
ATOM 929 O O . GLU A 1 124 ? -33.307 -5.400 28.937 1.00 52.09 124 GLU A O 1
ATO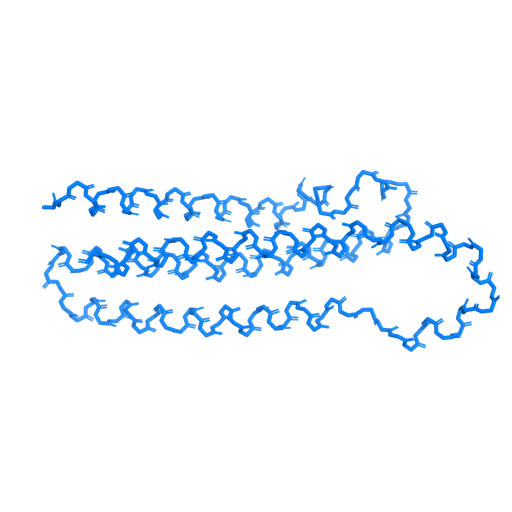M 934 N N . GLU A 1 125 ? -31.198 -5.555 29.671 1.00 47.47 125 GLU A N 1
ATOM 935 C CA . GLU A 1 125 ? -31.132 -4.229 30.320 1.00 47.47 125 GLU A CA 1
ATOM 936 C C . GLU A 1 125 ? -30.820 -3.093 29.313 1.00 47.47 125 GLU A C 1
ATOM 938 O O . GLU A 1 125 ? -31.064 -1.910 29.545 1.00 47.47 125 GLU A O 1
ATOM 943 N N . SER A 1 126 ? -30.326 -3.468 28.129 1.00 53.19 126 SER A N 1
ATOM 944 C CA . SER A 1 126 ? -29.653 -2.602 27.159 1.00 53.19 126 SER A CA 1
ATOM 945 C C . SER A 1 126 ? -30.546 -2.012 26.063 1.00 53.19 126 SER A C 1
ATOM 947 O O . SER A 1 126 ? -30.127 -1.069 25.414 1.00 53.19 126 SER A O 1
ATOM 949 N N . ARG A 1 127 ? -31.783 -2.465 25.810 1.00 53.72 127 ARG A N 1
ATOM 950 C CA . ARG A 1 127 ? -32.531 -2.089 24.575 1.00 53.72 127 ARG A CA 1
ATOM 951 C C . ARG A 1 127 ? -32.679 -0.582 24.298 1.00 53.72 127 ARG A C 1
ATOM 953 O O . ARG A 1 127 ? -32.713 -0.186 23.131 1.00 53.72 127 ARG A O 1
ATOM 960 N N . MET A 1 128 ? -32.767 0.256 25.331 1.00 49.31 128 MET A N 1
ATOM 961 C CA . MET A 1 128 ? -32.902 1.711 25.178 1.00 49.31 128 MET A CA 1
ATOM 962 C C . MET A 1 128 ? -31.535 2.409 25.030 1.00 49.31 128 MET A C 1
ATOM 964 O O . MET A 1 128 ? -31.385 3.276 24.170 1.00 49.31 128 MET A O 1
ATOM 968 N N . ALA A 1 129 ? -30.508 1.950 25.757 1.00 52.03 129 ALA A N 1
ATOM 969 C CA . ALA A 1 129 ? -29.116 2.380 25.585 1.00 52.03 129 ALA A CA 1
ATOM 970 C C . ALA A 1 129 ? -28.503 1.864 24.264 1.00 52.03 129 ALA A C 1
ATOM 972 O O . ALA A 1 129 ? -27.748 2.573 23.610 1.00 52.03 129 ALA A O 1
ATOM 973 N N . ALA A 1 130 ? -28.897 0.675 23.808 1.00 49.56 130 ALA A N 1
ATOM 974 C CA . ALA A 1 130 ? -28.495 0.023 22.567 1.00 49.56 130 ALA A CA 1
ATOM 975 C C . ALA A 1 130 ? -28.991 0.758 21.329 1.00 49.56 130 ALA A C 1
ATOM 977 O O . ALA A 1 130 ? -28.274 0.770 20.341 1.00 49.56 130 ALA A O 1
ATOM 978 N N . ARG A 1 131 ? -30.170 1.398 21.362 1.00 52.81 131 ARG A N 1
ATOM 979 C CA . ARG A 1 131 ? -30.639 2.244 20.246 1.00 52.81 131 ARG A CA 1
ATOM 980 C C . ARG A 1 131 ? -29.814 3.523 20.107 1.00 52.81 131 ARG A C 1
ATOM 982 O O . ARG A 1 131 ? -29.495 3.928 18.994 1.00 52.81 131 ARG A O 1
ATOM 989 N N . ALA A 1 132 ? -29.433 4.137 21.228 1.00 49.59 132 ALA A N 1
ATOM 990 C CA . ALA A 1 132 ? -28.531 5.287 21.225 1.00 49.59 132 ALA A CA 1
ATOM 991 C C . ALA A 1 132 ? -27.101 4.877 20.822 1.00 49.59 132 ALA A C 1
ATOM 993 O O . ALA A 1 132 ? -26.450 5.582 20.054 1.00 49.59 132 ALA A O 1
ATOM 994 N N . ARG A 1 133 ? -26.636 3.702 21.272 1.00 46.84 133 ARG A N 1
ATOM 995 C CA . ARG A 1 133 ? -25.322 3.137 20.931 1.00 46.84 133 ARG A CA 1
ATOM 996 C C . ARG A 1 133 ? -25.254 2.619 19.495 1.00 46.84 133 ARG A C 1
ATOM 998 O O . ARG A 1 133 ? -24.212 2.779 18.885 1.00 46.84 133 ARG A O 1
ATOM 1005 N N . SER A 1 134 ? -26.330 2.071 18.925 1.00 45.38 134 SER A N 1
ATOM 1006 C CA . SER A 1 134 ? -26.378 1.604 17.530 1.00 45.38 134 SER A CA 1
ATOM 1007 C C . SER A 1 134 ? -26.319 2.774 16.554 1.00 45.38 134 SER A C 1
ATOM 1009 O O . SER A 1 134 ? -25.498 2.760 15.646 1.00 45.38 134 SER A O 1
ATOM 1011 N N . ALA A 1 135 ? -27.064 3.854 16.820 1.00 46.09 135 ALA A N 1
ATOM 1012 C CA . ALA A 1 135 ? -26.950 5.099 16.056 1.00 46.09 135 ALA A CA 1
ATOM 1013 C C . ALA A 1 135 ? -25.532 5.707 16.133 1.00 46.09 135 ALA A C 1
ATOM 1015 O O . ALA A 1 135 ? -25.077 6.374 15.200 1.00 46.09 135 ALA A O 1
ATOM 1016 N N . ARG A 1 136 ? -24.809 5.452 17.238 1.00 46.00 136 ARG A N 1
ATOM 1017 C CA . ARG A 1 136 ? -23.419 5.884 17.448 1.00 46.00 136 ARG A CA 1
ATOM 1018 C C . ARG A 1 136 ? -22.351 4.882 16.979 1.00 46.00 136 ARG A C 1
ATOM 1020 O O . ARG A 1 136 ? -21.188 5.232 16.861 1.00 46.00 136 ARG A O 1
ATOM 1027 N N . LEU A 1 137 ? -22.717 3.633 16.727 1.00 42.72 137 LEU A N 1
ATOM 1028 C CA . LEU A 1 137 ? -21.810 2.587 16.262 1.00 42.72 137 LEU A CA 1
ATOM 1029 C C . LEU A 1 137 ? -21.939 2.358 14.761 1.00 42.72 137 LEU A C 1
ATOM 1031 O O . LEU A 1 137 ? -21.068 1.703 14.219 1.00 42.72 137 LEU A O 1
ATOM 1035 N N . ASP A 1 138 ? -22.933 2.922 14.072 1.00 48.41 138 ASP A N 1
ATOM 1036 C CA . ASP A 1 138 ? -23.057 2.795 12.611 1.00 48.41 138 ASP A CA 1
ATOM 1037 C C . ASP A 1 138 ? -21.981 3.580 11.836 1.00 48.41 138 ASP A C 1
ATOM 1039 O O . ASP A 1 138 ? -21.633 3.226 10.710 1.00 48.41 138 ASP A O 1
ATOM 1043 N N . HIS A 1 139 ? -21.380 4.616 12.429 1.00 51.44 139 HIS A N 1
ATOM 1044 C CA . HIS A 1 139 ? -20.393 5.450 11.731 1.00 51.44 139 HIS A CA 1
ATOM 1045 C C . HIS A 1 139 ? -18.967 4.885 11.719 1.00 51.44 139 HIS A C 1
ATOM 1047 O O . HIS A 1 139 ? -18.219 5.151 10.781 1.00 51.44 139 HIS A O 1
ATOM 1053 N N . LEU A 1 140 ? -18.587 4.079 12.711 1.00 53.41 140 LEU A N 1
ATOM 1054 C CA . LEU A 1 140 ? -17.232 3.523 12.846 1.00 53.41 140 LEU A CA 1
ATOM 1055 C C . LEU A 1 140 ? -16.947 2.377 11.847 1.00 53.41 140 LEU A C 1
ATOM 1057 O O . LEU A 1 140 ? -15.939 2.429 11.133 1.00 53.41 140 LEU A O 1
ATOM 1061 N N . PRO A 1 141 ? -17.840 1.376 11.705 1.00 62.06 141 PRO A N 1
ATOM 1062 C CA . PRO A 1 141 ? -17.759 0.354 10.673 1.00 62.06 141 PRO A CA 1
ATOM 1063 C C . PRO A 1 141 ? -17.864 0.986 9.293 1.00 62.06 141 PRO A C 1
ATOM 1065 O O . PRO A 1 141 ? -17.082 0.628 8.421 1.00 62.06 141 PRO A O 1
ATOM 1068 N N . MET A 1 142 ? -18.757 1.964 9.099 1.00 65.38 142 MET A N 1
ATOM 1069 C CA . MET A 1 142 ? -18.950 2.577 7.788 1.00 65.38 142 MET A CA 1
A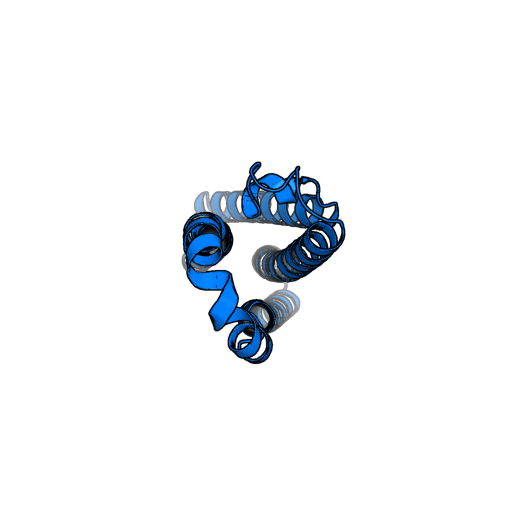TOM 1070 C C . MET A 1 142 ? -17.748 3.421 7.347 1.00 65.38 142 MET A C 1
ATOM 1072 O O . MET A 1 142 ? -17.311 3.285 6.208 1.00 65.38 142 MET A O 1
ATOM 1076 N N . ALA A 1 143 ? -17.145 4.218 8.236 1.00 66.94 143 ALA A N 1
ATOM 1077 C CA . ALA A 1 143 ? -15.911 4.948 7.931 1.00 66.94 143 ALA A CA 1
ATOM 1078 C C . ALA A 1 143 ? -14.759 3.994 7.572 1.00 66.94 143 ALA A C 1
ATOM 1080 O O . ALA A 1 143 ? -14.030 4.226 6.607 1.00 66.94 143 ALA A O 1
ATOM 1081 N N . THR A 1 144 ? -14.633 2.881 8.299 1.00 69.69 144 THR A N 1
ATOM 1082 C CA . THR A 1 144 ? -13.613 1.855 8.031 1.00 69.69 144 THR A CA 1
ATOM 1083 C C . THR A 1 144 ? -13.860 1.136 6.699 1.00 69.69 144 THR A C 1
ATOM 1085 O O . THR A 1 144 ? -12.919 0.857 5.952 1.00 69.69 144 THR A O 1
ATOM 1088 N N . LEU A 1 145 ? -15.124 0.881 6.358 1.00 71.75 145 LEU A N 1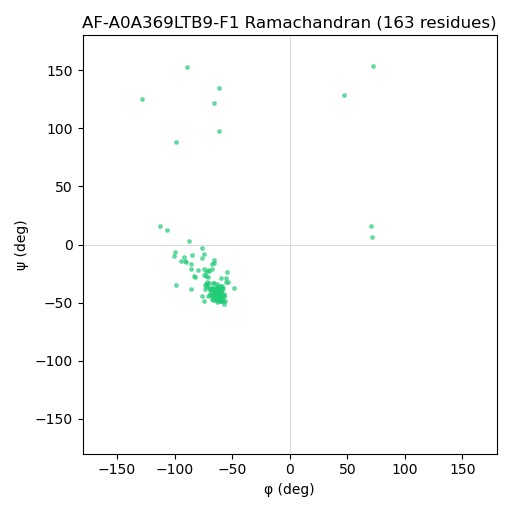
ATOM 1089 C CA . LEU A 1 145 ? -15.530 0.265 5.095 1.00 71.75 145 LEU A CA 1
ATOM 1090 C C . LEU A 1 145 ? -15.254 1.206 3.914 1.00 71.75 145 LEU A C 1
ATOM 1092 O O . LEU A 1 145 ? -14.614 0.798 2.947 1.00 71.75 145 LEU A O 1
ATOM 1096 N N . VAL A 1 146 ? -15.640 2.480 4.026 1.00 77.81 146 VAL A N 1
ATOM 1097 C CA . VAL A 1 146 ? -15.354 3.517 3.020 1.00 77.81 146 VAL A CA 1
ATOM 1098 C C . VAL A 1 146 ? -13.849 3.693 2.830 1.00 77.8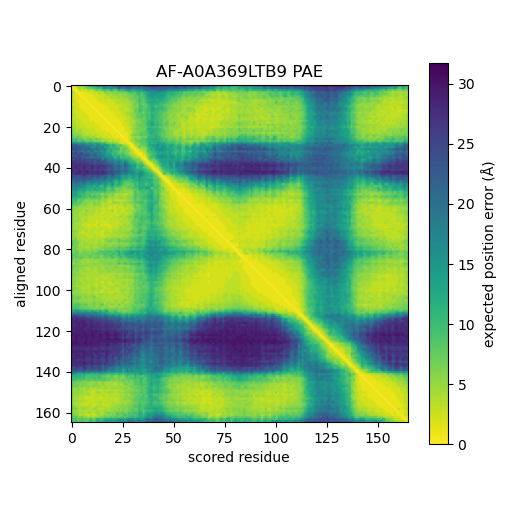1 146 VAL A C 1
ATOM 1100 O O . VAL A 1 146 ? -13.381 3.726 1.693 1.00 77.81 146 VAL A O 1
ATOM 1103 N N . PHE A 1 147 ? -13.076 3.740 3.919 1.00 78.62 147 PHE A N 1
ATOM 1104 C CA . PHE A 1 147 ? -11.617 3.818 3.850 1.00 78.62 147 PHE A CA 1
ATOM 1105 C C . PHE A 1 147 ? -11.024 2.611 3.119 1.00 78.62 147 PHE A C 1
ATOM 1107 O O . PHE A 1 147 ? -10.165 2.770 2.254 1.00 78.62 147 PHE A O 1
ATOM 1114 N N . THR A 1 148 ? -11.508 1.408 3.428 1.00 79.69 148 THR A N 1
ATOM 1115 C CA . THR A 1 148 ? -11.038 0.174 2.789 1.00 79.69 148 THR A CA 1
ATOM 1116 C C . THR A 1 148 ? -11.361 0.164 1.295 1.00 79.69 148 THR A C 1
ATOM 1118 O O . THR A 1 148 ? -10.497 -0.166 0.486 1.00 79.69 148 THR A O 1
ATOM 1121 N N . ILE A 1 149 ? -12.567 0.588 0.904 1.00 83.00 149 ILE A N 1
ATOM 1122 C CA . ILE A 1 149 ? -12.956 0.724 -0.508 1.00 83.00 149 ILE A CA 1
ATOM 1123 C C . ILE A 1 149 ? -12.061 1.744 -1.217 1.00 83.00 149 ILE A C 1
ATOM 1125 O O . ILE A 1 149 ? -11.544 1.453 -2.293 1.00 83.00 149 ILE A O 1
ATOM 1129 N N . ALA A 1 150 ? -11.843 2.916 -0.615 1.00 84.50 150 ALA A N 1
ATOM 1130 C CA . ALA A 1 150 ? -10.983 3.950 -1.185 1.00 84.50 150 ALA A CA 1
ATOM 1131 C C . ALA A 1 150 ? -9.540 3.448 -1.360 1.00 84.50 150 ALA A C 1
ATOM 1133 O O . ALA A 1 150 ? -8.930 3.656 -2.406 1.00 84.50 150 ALA A O 1
ATOM 1134 N N . PHE A 1 151 ? -9.014 2.729 -0.370 1.00 85.12 151 PHE A N 1
ATOM 1135 C CA . PHE A 1 151 ? -7.691 2.115 -0.426 1.00 85.12 151 PHE A CA 1
ATOM 1136 C C . PHE A 1 151 ? -7.573 1.079 -1.556 1.00 85.12 151 PHE A C 1
ATOM 1138 O O . PHE A 1 151 ? -6.622 1.131 -2.337 1.00 85.12 151 PHE A O 1
ATOM 1145 N N . ILE A 1 152 ? -8.562 0.191 -1.703 1.00 85.19 152 ILE A N 1
ATOM 1146 C CA . ILE A 1 152 ? -8.610 -0.778 -2.808 1.00 85.19 152 ILE A CA 1
ATOM 1147 C C . ILE A 1 152 ? -8.685 -0.053 -4.156 1.00 85.19 152 ILE A C 1
ATOM 1149 O O . ILE A 1 152 ? -7.979 -0.434 -5.087 1.00 85.19 152 ILE A O 1
ATOM 1153 N N . ALA A 1 153 ? -9.489 1.009 -4.261 1.00 85.31 153 ALA A N 1
ATOM 1154 C CA . ALA A 1 153 ? -9.613 1.796 -5.485 1.00 85.31 153 ALA A CA 1
ATOM 1155 C C . ALA A 1 153 ? -8.282 2.450 -5.891 1.00 85.31 153 ALA A C 1
ATOM 1157 O O . ALA A 1 153 ? -7.931 2.424 -7.070 1.00 85.31 153 ALA A O 1
ATOM 1158 N N . VAL A 1 154 ? -7.508 2.975 -4.933 1.00 87.06 154 VAL A N 1
ATOM 1159 C CA . VAL A 1 154 ? -6.167 3.531 -5.194 1.00 87.06 154 VAL A CA 1
ATOM 1160 C C . VAL A 1 154 ? -5.213 2.451 -5.702 1.00 87.06 154 VAL A C 1
ATOM 1162 O O . VAL A 1 154 ? -4.533 2.667 -6.704 1.00 87.06 154 VAL A O 1
ATOM 1165 N N . ILE A 1 155 ? -5.182 1.277 -5.064 1.00 86.81 155 ILE A N 1
ATOM 1166 C CA . ILE A 1 155 ? -4.328 0.165 -5.511 1.00 86.81 155 ILE A CA 1
ATOM 1167 C C . ILE A 1 155 ? -4.737 -0.319 -6.907 1.00 86.81 155 ILE A C 1
ATOM 1169 O O . ILE A 1 155 ? -3.873 -0.525 -7.759 1.00 86.81 155 ILE A O 1
ATOM 1173 N N . ALA A 1 156 ? -6.038 -0.456 -7.165 1.00 85.88 156 ALA A N 1
ATOM 1174 C CA . ALA A 1 156 ? -6.553 -0.853 -8.469 1.00 85.88 156 ALA A CA 1
ATOM 1175 C C . ALA A 1 156 ? -6.191 0.170 -9.556 1.00 85.88 156 ALA A C 1
ATOM 1177 O O . ALA A 1 156 ? -5.743 -0.224 -10.629 1.00 85.88 156 ALA A O 1
ATOM 1178 N N . LEU A 1 157 ? -6.317 1.470 -9.269 1.00 87.00 157 LEU A N 1
ATOM 1179 C CA . LEU A 1 157 ? -5.934 2.538 -10.193 1.00 87.00 157 LEU A CA 1
ATOM 1180 C C . LEU A 1 157 ? -4.444 2.462 -10.550 1.00 87.00 157 LEU A C 1
ATOM 1182 O O . LEU A 1 157 ? -4.100 2.505 -11.729 1.00 87.00 157 LEU A O 1
ATOM 1186 N N . VAL A 1 158 ? -3.567 2.303 -9.552 1.00 85.50 158 VAL A N 1
ATOM 1187 C CA . VAL A 1 158 ? -2.123 2.135 -9.784 1.00 85.50 158 VAL A CA 1
ATOM 1188 C C . VAL A 1 158 ? -1.849 0.881 -10.619 1.00 85.50 158 VAL A C 1
ATOM 1190 O O . VAL A 1 158 ? -1.078 0.942 -11.572 1.00 85.50 158 VAL A O 1
ATOM 1193 N N . GLY A 1 159 ? -2.519 -0.236 -10.324 1.00 82.62 159 GLY A N 1
ATOM 1194 C CA . GLY A 1 159 ? -2.392 -1.467 -11.106 1.00 82.62 159 GLY A CA 1
ATOM 1195 C C . GLY A 1 159 ? -2.810 -1.296 -12.569 1.00 82.62 159 GLY A C 1
ATOM 1196 O O . GLY A 1 159 ? -2.085 -1.724 -13.463 1.00 82.62 159 GLY A O 1
ATOM 1197 N N . VAL A 1 160 ? -3.935 -0.624 -12.831 1.00 85.69 160 VAL A N 1
ATOM 1198 C CA . VAL A 1 160 ? -4.421 -0.345 -14.195 1.00 85.69 160 VAL A CA 1
ATOM 1199 C C . VAL A 1 160 ? -3.454 0.557 -14.961 1.00 85.69 160 VAL A C 1
ATOM 1201 O O . VAL A 1 160 ? -3.192 0.298 -16.134 1.00 85.69 160 VAL A O 1
ATOM 1204 N N . LEU A 1 161 ? -2.885 1.576 -14.306 1.00 82.69 161 LEU A N 1
ATOM 1205 C CA . LEU A 1 161 ? -1.890 2.457 -14.925 1.00 82.69 161 LEU A CA 1
ATOM 1206 C C . LEU A 1 161 ? -0.652 1.686 -15.395 1.00 82.69 161 LEU A C 1
ATOM 1208 O O . LEU A 1 161 ? -0.129 1.993 -16.457 1.00 82.69 161 LEU A O 1
ATOM 1212 N N . PHE A 1 162 ? -0.207 0.684 -14.633 1.00 80.25 162 PHE A N 1
ATOM 1213 C CA . PHE A 1 162 ? 0.944 -0.148 -14.996 1.00 80.25 162 PHE A CA 1
ATOM 1214 C C . PHE A 1 162 ? 0.594 -1.278 -15.970 1.00 80.25 162 PHE A C 1
ATOM 1216 O O . PHE A 1 162 ? 1.447 -1.681 -16.748 1.00 80.25 162 PHE A O 1
ATOM 1223 N N . ALA A 1 163 ? -0.642 -1.781 -15.969 1.00 78.75 163 ALA A N 1
ATOM 1224 C CA . ALA A 1 163 ? -1.091 -2.784 -16.937 1.00 78.75 163 ALA A CA 1
ATOM 1225 C C . ALA A 1 163 ? -1.251 -2.219 -18.361 1.00 78.75 163 ALA A C 1
ATOM 1227 O O . ALA A 1 163 ? -1.253 -2.980 -19.325 1.00 78.75 163 ALA A O 1
ATOM 1228 N N . GLY A 1 164 ? -1.420 -0.898 -18.487 1.00 67.88 164 GLY A N 1
ATOM 1229 C CA . GLY A 1 164 ? -1.483 -0.190 -19.768 1.00 67.88 164 GLY A CA 1
ATOM 1230 C C . GLY A 1 164 ? -0.126 0.251 -20.335 1.00 67.88 164 GLY A C 1
ATOM 1231 O O . GLY A 1 164 ? -0.124 0.926 -21.364 1.00 67.88 164 GLY A O 1
ATOM 1232 N N . LEU A 1 165 ? 0.987 -0.082 -19.667 1.00 66.56 165 LEU A N 1
ATOM 1233 C CA . LEU A 1 165 ? 2.372 0.225 -20.060 1.00 66.56 165 LEU A CA 1
ATOM 1234 C C . LEU A 1 165 ? 3.101 -1.014 -20.593 1.00 66.56 165 LEU A C 1
ATOM 1236 O O . LEU A 1 165 ? 3.939 -0.836 -21.503 1.00 66.56 165 LEU A O 1
#

Secondary structure (DSSP, 8-state):
--HHHHHHHHHHHHHHHHHHHHHHHHHTTTTHHHHH-GGGTTS-HHHHHHHHHHHHHHHHHHHHHHHHHHHHHHHHHHHHTT-HHHHHHHHHHHHHHHHHHHHHHHHHHHHTS--HHHHHHHHHHHHHHHHHHHHHHSHHHHHHHHHHHHHHHHHHHHHHHHHT-

pLDDT: mean 73.23, std 16.38, range [41.53, 92.25]

Foldseek 3Di:
DDPLLVVLLVLLVVLLVVLLVQLVCLQVVVCLCLQLPPPPPPDDPVVVVVSNVLSNLVSVLSVLLSQLSVLLSQLVVCVVVVNPVSNVVSVVSNVVSVVVNVVSVVVSVVVPDDPVVVCVVVVPVCPVVVVVVVVSPVRNVVSVVVVVVVSVVSSVVSVVSSVVD